Protein AF-A0A3P8BME0-F1 (afdb_monomer_lite)

pLDDT: mean 88.36, std 11.24, range [37.06, 98.06]

InterPro domains:
  IPR036388 Winged helix-like DNA-binding domain superfamily [G3DSA:1.10.10.10] (2-59)

Secondary structure (DSSP, 8-state):
--PPPEEHHHHHHHH---HHHHHHHHHHHHHTTSSEEEEEESSSS--TTTEEEEEE--HHHHHHHHHHHHHHHHHHHHHHHHHHHHHHHHHHHHHHHHHHHHHHHHHHHHHHHHHTTSS-TTHHHHHHHHHHHHHHHHHHTS-HHHHHHHHHHHHHHHHHHHHHHHHHHHHHHHHHHHHHH-

Radius of gyration: 31.73 Å; chains: 1; bounding box: 53×32×102 Å

Structure (mmCIF, N/CA/C/O backbone):
data_AF-A0A3P8BME0-F1
#
_entry.id   AF-A0A3P8BME0-F1
#
loop_
_atom_site.group_PDB
_atom_site.id
_atom_site.type_symbol
_atom_site.label_atom_id
_atom_site.label_alt_id
_atom_site.label_comp_id
_atom_site.label_asym_id
_atom_site.label_entity_id
_atom_site.label_seq_id
_atom_site.pdbx_PDB_ins_code
_atom_site.Cartn_x
_atom_site.Cartn_y
_atom_site.Cartn_z
_atom_site.occupancy
_atom_site.B_iso_or_equiv
_atom_site.auth_seq_id
_atom_site.auth_comp_id
_atom_site.auth_asym_id
_atom_site.auth_atom_id
_atom_site.pdbx_PDB_model_num
ATOM 1 N N . MET A 1 1 ? 28.111 -2.570 -11.913 1.00 37.06 1 MET A N 1
ATOM 2 C CA . MET A 1 1 ? 28.203 -2.864 -13.358 1.00 37.06 1 MET A CA 1
ATOM 3 C C . MET A 1 1 ? 26.848 -2.598 -13.997 1.00 37.06 1 MET A C 1
ATOM 5 O O . MET A 1 1 ? 25.980 -3.454 -13.933 1.00 37.06 1 MET A O 1
ATOM 9 N N . LEU A 1 2 ? 26.631 -1.399 -14.540 1.00 50.78 2 LEU A N 1
ATOM 10 C CA . LEU A 1 2 ? 25.465 -1.125 -15.381 1.00 50.78 2 LEU A CA 1
ATOM 11 C C . LEU A 1 2 ? 25.885 -1.446 -16.816 1.00 50.78 2 LEU A C 1
ATOM 13 O O . LEU A 1 2 ? 26.717 -0.748 -17.389 1.00 50.78 2 LEU A O 1
ATOM 17 N N . SER A 1 3 ? 25.376 -2.556 -17.354 1.00 64.81 3 SER A N 1
ATOM 18 C CA . SER A 1 3 ? 25.400 -2.816 -18.796 1.00 64.81 3 SER A CA 1
ATOM 19 C C . SER A 1 3 ? 24.840 -1.578 -19.496 1.00 64.81 3 SER A C 1
ATOM 21 O O . SER A 1 3 ? 23.761 -1.120 -19.124 1.00 64.81 3 SER A O 1
ATOM 23 N N . GLY A 1 4 ? 25.562 -1.035 -20.477 1.00 74.88 4 GLY A N 1
ATOM 24 C CA . GLY A 1 4 ? 25.068 0.064 -21.306 1.00 74.88 4 GLY A CA 1
ATOM 25 C C . GLY A 1 4 ? 23.758 -0.286 -22.035 1.00 74.88 4 GLY A C 1
ATOM 26 O O . GLY A 1 4 ? 23.305 -1.440 -21.973 1.00 74.88 4 GLY A O 1
ATOM 27 N N . PRO A 1 5 ? 23.145 0.698 -22.720 1.00 84.25 5 PRO A N 1
ATOM 28 C CA . PRO A 1 5 ? 21.913 0.489 -23.476 1.00 84.25 5 PRO A CA 1
ATOM 29 C C . PRO A 1 5 ? 22.060 -0.715 -24.416 1.00 84.25 5 PRO A C 1
ATOM 31 O O . PRO A 1 5 ? 23.057 -0.825 -25.125 1.00 84.25 5 PRO A O 1
ATOM 34 N N . SER A 1 6 ? 21.100 -1.639 -24.374 1.00 89.38 6 SER A N 1
ATOM 35 C CA . SER A 1 6 ? 21.142 -2.905 -25.123 1.00 89.38 6 SER A CA 1
ATOM 36 C C . SER A 1 6 ? 20.00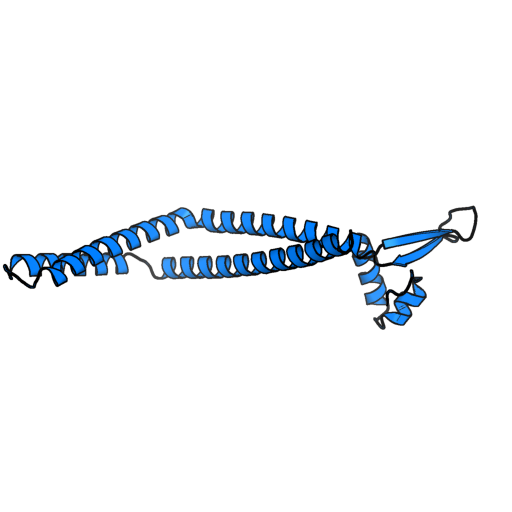5 -2.957 -26.141 1.00 89.38 6 SER A C 1
ATOM 38 O O . SER A 1 6 ? 18.903 -2.474 -25.873 1.00 89.38 6 SER A O 1
ATOM 40 N N . ASN A 1 7 ? 20.256 -3.545 -27.308 1.00 90.06 7 ASN A N 1
ATOM 41 C CA . ASN A 1 7 ? 19.206 -3.776 -28.306 1.00 90.06 7 ASN A CA 1
ATOM 42 C C . ASN A 1 7 ? 18.298 -4.957 -27.903 1.00 90.06 7 ASN A C 1
ATOM 44 O O . ASN A 1 7 ? 18.600 -5.709 -26.976 1.00 90.06 7 ASN A O 1
ATOM 48 N N . LEU A 1 8 ? 17.175 -5.126 -28.608 1.00 87.19 8 LEU A N 1
ATOM 49 C CA . LEU A 1 8 ? 16.182 -6.165 -28.310 1.00 87.19 8 LEU A CA 1
ATOM 50 C C . LEU A 1 8 ? 16.789 -7.580 -28.261 1.00 87.19 8 LEU A C 1
ATOM 52 O O . LEU A 1 8 ? 16.544 -8.314 -27.307 1.00 87.19 8 LEU A O 1
ATOM 56 N N . GLU A 1 9 ? 17.609 -7.938 -29.253 1.00 88.31 9 GLU A N 1
ATOM 57 C CA . GLU A 1 9 ? 18.223 -9.269 -29.379 1.00 88.31 9 GLU A CA 1
ATOM 58 C C . GLU A 1 9 ? 19.234 -9.563 -28.261 1.00 88.31 9 GLU A C 1
ATOM 60 O O . GLU A 1 9 ? 19.392 -10.701 -27.819 1.00 88.31 9 GLU A O 1
ATOM 65 N N . GLU A 1 10 ? 19.964 -8.551 -27.796 1.00 89.12 10 GLU A N 1
ATOM 66 C CA . GLU A 1 10 ? 20.861 -8.667 -26.648 1.00 89.12 10 GLU A CA 1
ATOM 67 C C . GLU A 1 10 ? 20.090 -8.854 -25.348 1.00 89.12 10 GLU A C 1
ATOM 69 O O . GLU A 1 10 ? 20.484 -9.684 -24.529 1.00 89.12 10 GLU A O 1
ATOM 74 N N . VAL A 1 11 ? 18.997 -8.111 -25.149 1.00 88.12 11 VAL A N 1
ATOM 75 C CA . VAL A 1 11 ? 18.157 -8.269 -23.956 1.00 88.12 11 VAL A CA 1
ATOM 76 C C . VAL A 1 11 ? 17.498 -9.651 -23.958 1.00 88.12 11 VAL A C 1
ATOM 78 O O . VAL A 1 11 ? 17.571 -10.350 -22.950 1.00 88.12 11 VAL A O 1
ATOM 81 N N . GLU A 1 12 ? 16.934 -10.090 -25.087 1.00 88.69 12 GLU A N 1
ATOM 82 C CA . GLU A 1 12 ? 16.303 -11.411 -25.221 1.00 88.69 12 GLU A CA 1
ATOM 83 C C . GLU A 1 12 ? 17.295 -12.540 -24.900 1.00 88.69 12 GLU A C 1
ATOM 85 O O . GLU A 1 12 ? 16.994 -13.422 -24.094 1.00 88.69 12 GLU A O 1
ATOM 90 N N . ARG A 1 13 ? 18.525 -12.463 -25.432 1.00 88.12 13 ARG A N 1
ATOM 91 C CA . ARG A 1 13 ? 19.587 -13.444 -25.146 1.00 88.12 13 ARG A CA 1
ATOM 92 C C . ARG A 1 13 ? 20.037 -13.447 -23.684 1.00 88.12 13 ARG A C 1
ATOM 94 O O . ARG A 1 13 ? 20.351 -14.511 -23.159 1.00 88.12 13 ARG A O 1
ATOM 101 N N . LYS A 1 14 ? 20.091 -12.283 -23.026 1.00 87.06 14 LYS A N 1
ATOM 102 C CA . LYS A 1 14 ? 20.551 -12.159 -21.628 1.00 87.06 14 LYS A CA 1
ATOM 103 C C . LYS A 1 14 ? 19.528 -12.670 -20.611 1.00 87.06 14 LYS A C 1
ATOM 105 O O . LYS A 1 14 ? 19.922 -13.157 -19.557 1.00 87.06 14 LYS A O 1
ATOM 110 N N . VAL A 1 15 ? 18.235 -12.516 -20.890 1.00 85.38 15 VAL A N 1
ATOM 111 C CA . VAL A 1 15 ? 17.168 -12.709 -19.893 1.00 85.38 15 VAL A CA 1
ATOM 112 C C . VAL A 1 15 ? 16.702 -14.174 -19.793 1.00 85.38 15 VAL A C 1
ATOM 114 O O . VAL A 1 15 ? 16.056 -14.533 -18.812 1.00 85.38 15 VAL A O 1
ATOM 117 N N . LEU A 1 16 ? 17.077 -15.040 -20.748 1.00 86.62 16 LEU A N 1
ATOM 118 C CA . LEU A 1 16 ? 16.796 -16.491 -20.746 1.00 86.62 16 LEU A CA 1
ATOM 119 C C . LEU A 1 16 ? 15.312 -16.847 -20.496 1.00 86.62 16 LEU A C 1
ATOM 121 O O . LEU A 1 16 ? 14.997 -17.899 -19.941 1.00 86.62 16 LEU A O 1
ATOM 125 N N . LEU A 1 17 ? 14.391 -15.968 -20.902 1.00 88.81 17 LEU A N 1
ATOM 126 C CA . LEU A 1 17 ? 12.947 -16.191 -20.812 1.00 88.81 17 LEU A CA 1
ATOM 127 C C . LEU A 1 17 ? 12.403 -16.810 -22.106 1.00 88.81 17 LEU A C 1
ATOM 129 O O . LEU A 1 17 ? 12.937 -16.542 -23.185 1.00 88.81 17 LEU A O 1
ATOM 133 N N . PRO A 1 18 ? 11.287 -17.561 -22.040 1.00 93.19 18 PRO A N 1
ATOM 134 C CA . PRO A 1 18 ? 10.534 -17.926 -23.231 1.00 93.19 18 PRO A CA 1
ATOM 135 C C . PRO A 1 18 ? 10.152 -16.682 -24.040 1.00 93.19 18 PRO A C 1
ATOM 137 O O . PRO A 1 18 ? 9.712 -15.670 -23.485 1.00 93.19 18 PRO A O 1
ATOM 140 N N . GLN A 1 19 ? 10.254 -16.769 -25.366 1.00 89.00 19 GLN A N 1
ATOM 141 C CA . GLN A 1 19 ? 10.009 -15.632 -26.257 1.00 89.00 19 GLN A CA 1
ATOM 142 C C . GLN A 1 19 ? 8.598 -15.034 -26.096 1.00 89.00 19 GLN A C 1
ATOM 144 O O . GLN A 1 19 ? 8.418 -13.817 -26.179 1.00 89.00 19 GLN A O 1
ATOM 149 N N . SER A 1 20 ? 7.594 -15.870 -25.816 1.00 92.44 20 SER A N 1
ATOM 150 C CA . SER A 1 20 ? 6.222 -15.427 -25.537 1.00 92.44 20 SER A CA 1
ATOM 151 C C . SER A 1 20 ? 6.130 -14.528 -24.302 1.00 92.44 20 SER A C 1
ATOM 153 O O . SER A 1 20 ? 5.403 -13.535 -24.313 1.00 92.44 20 SER A O 1
ATOM 155 N N . ASP A 1 21 ? 6.880 -14.847 -23.245 1.00 92.88 21 ASP A N 1
ATOM 156 C CA . ASP A 1 21 ? 6.894 -14.061 -22.014 1.00 92.88 21 ASP A CA 1
ATOM 157 C C . ASP A 1 21 ? 7.695 -12.777 -22.194 1.00 92.88 21 ASP A C 1
ATOM 159 O O . ASP A 1 21 ? 7.237 -11.712 -21.780 1.00 92.88 21 ASP A O 1
ATOM 163 N N . PHE A 1 22 ? 8.838 -12.849 -22.879 1.00 91.69 22 PHE A N 1
ATOM 164 C CA . PHE A 1 22 ? 9.663 -11.682 -23.175 1.00 91.69 22 PHE A CA 1
ATOM 165 C C . PHE A 1 22 ? 8.881 -10.608 -23.946 1.00 91.69 22 PHE A C 1
ATOM 167 O O . PHE A 1 22 ? 8.805 -9.456 -23.507 1.00 91.69 22 PHE A O 1
ATOM 174 N N . ARG A 1 23 ? 8.195 -11.006 -25.028 1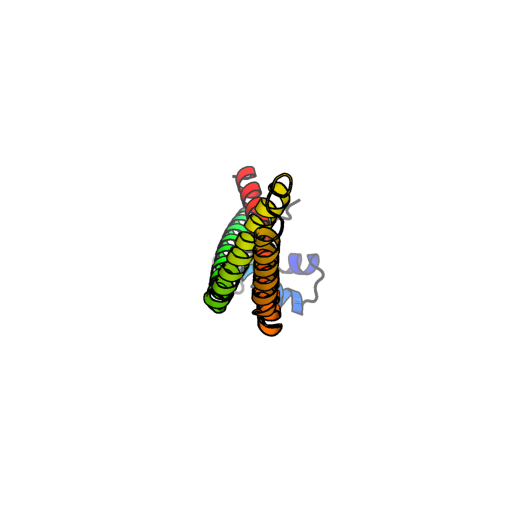.00 90.75 23 ARG A N 1
ATOM 175 C CA . ARG A 1 23 ? 7.347 -10.110 -25.837 1.00 90.75 23 ARG A CA 1
ATOM 176 C C . ARG A 1 23 ? 6.160 -9.536 -25.061 1.00 90.75 23 ARG A C 1
ATOM 178 O O . ARG A 1 23 ? 5.643 -8.491 -25.439 1.00 90.75 23 ARG A O 1
ATOM 185 N N . ARG A 1 24 ? 5.728 -10.183 -23.974 1.00 93.38 24 ARG A N 1
ATOM 186 C CA . ARG A 1 24 ? 4.657 -9.683 -23.098 1.00 93.38 24 ARG A CA 1
ATOM 187 C C . ARG A 1 24 ? 5.176 -8.740 -22.010 1.00 93.38 24 ARG A C 1
ATOM 189 O O . ARG A 1 24 ? 4.490 -7.780 -21.667 1.00 93.38 24 ARG A O 1
ATOM 196 N N . ILE A 1 25 ? 6.335 -9.034 -21.424 1.00 93.31 25 ILE A N 1
ATOM 197 C CA . ILE A 1 25 ? 6.867 -8.327 -20.249 1.00 93.31 25 ILE A CA 1
ATOM 198 C C . ILE A 1 25 ? 7.541 -7.017 -20.654 1.00 93.31 25 ILE A C 1
ATOM 200 O O . ILE A 1 25 ? 7.254 -5.987 -20.045 1.00 93.31 25 ILE A O 1
ATOM 204 N N . LEU A 1 26 ? 8.386 -7.032 -21.690 1.00 91.75 26 LEU A N 1
ATOM 205 C CA . LEU A 1 26 ? 9.171 -5.857 -22.071 1.00 91.75 26 LEU A CA 1
ATOM 206 C C . LEU A 1 26 ? 8.289 -4.635 -22.396 1.00 91.75 26 LEU A C 1
ATOM 208 O O . LEU A 1 26 ? 8.519 -3.584 -21.795 1.00 91.75 26 LEU A O 1
ATOM 212 N N . PRO A 1 27 ? 7.224 -4.741 -23.222 1.00 92.62 27 PRO A N 1
ATOM 213 C CA . PRO A 1 27 ? 6.349 -3.598 -23.485 1.00 92.62 27 PRO A CA 1
ATOM 214 C C . PRO A 1 27 ? 5.655 -3.072 -22.226 1.00 92.62 27 PRO A C 1
ATOM 216 O O . PRO A 1 27 ? 5.488 -1.865 -22.075 1.00 92.62 27 PRO A O 1
ATOM 219 N N . ARG A 1 28 ? 5.290 -3.957 -21.285 1.00 95.25 28 ARG A N 1
ATOM 220 C CA . ARG A 1 28 ? 4.679 -3.549 -20.011 1.00 95.25 28 ARG A CA 1
ATOM 221 C C . ARG A 1 28 ? 5.662 -2.754 -19.160 1.00 95.25 28 ARG A C 1
ATOM 223 O O . ARG A 1 28 ? 5.301 -1.689 -18.674 1.00 95.25 28 ARG A O 1
ATOM 230 N N . MET A 1 29 ? 6.903 -3.218 -19.032 1.00 94.06 29 MET A N 1
ATOM 231 C CA . MET A 1 29 ? 7.941 -2.508 -18.277 1.00 94.06 29 MET A CA 1
ATOM 232 C C . MET A 1 29 ? 8.260 -1.136 -18.879 1.00 94.06 29 MET A C 1
ATOM 234 O O . MET A 1 29 ? 8.454 -0.181 -18.130 1.00 94.06 29 MET A O 1
ATOM 238 N N . VAL A 1 30 ? 8.252 -1.023 -20.212 1.00 93.94 30 VAL A N 1
ATOM 239 C CA . VAL A 1 30 ? 8.379 0.267 -20.906 1.00 93.94 30 VAL A CA 1
ATOM 240 C C . VAL A 1 30 ? 7.168 1.160 -20.620 1.00 93.94 30 VAL A C 1
ATOM 242 O O . VAL A 1 30 ? 7.347 2.300 -20.207 1.00 93.94 30 VAL A O 1
ATOM 245 N N . SER A 1 31 ? 5.938 0.644 -20.741 1.00 94.12 31 SER A N 1
ATOM 246 C CA . SER A 1 31 ? 4.717 1.425 -20.465 1.00 94.12 31 SER A CA 1
ATOM 247 C C . SER A 1 31 ? 4.596 1.887 -19.010 1.00 94.12 31 SER A C 1
ATOM 249 O O . SER A 1 31 ? 4.027 2.938 -18.741 1.00 94.12 31 SER A O 1
ATOM 251 N N . MET A 1 32 ? 5.154 1.117 -18.072 1.00 92.81 32 MET A N 1
ATOM 252 C CA . MET A 1 32 ? 5.208 1.464 -16.653 1.00 92.81 32 MET A CA 1
ATOM 253 C C . MET A 1 32 ? 6.335 2.455 -16.335 1.00 92.81 32 MET A C 1
ATOM 255 O O . MET A 1 32 ? 6.449 2.873 -15.191 1.00 92.81 32 MET A O 1
ATOM 259 N N . GLY A 1 33 ? 7.191 2.805 -17.301 1.00 92.44 33 GLY A N 1
ATOM 260 C CA . GLY A 1 33 ? 8.321 3.712 -17.092 1.00 92.44 33 GLY A CA 1
ATOM 261 C C . GLY A 1 33 ? 9.509 3.094 -16.344 1.00 92.44 33 GLY A C 1
ATOM 262 O O . GLY A 1 33 ? 10.387 3.826 -15.893 1.00 92.44 33 GLY A O 1
ATOM 263 N N . LEU A 1 34 ? 9.562 1.762 -16.211 1.00 93.81 34 LEU A N 1
ATOM 264 C CA . LEU A 1 34 ? 10.679 1.049 -15.572 1.00 93.81 34 LEU A CA 1
ATOM 265 C C . LEU A 1 34 ? 11.886 0.892 -16.507 1.00 93.81 34 LEU A C 1
ATOM 267 O O . LEU A 1 34 ? 13.023 0.798 -16.047 1.00 93.81 34 LEU A O 1
ATOM 271 N N . ILE A 1 35 ? 11.628 0.837 -17.815 1.00 94.31 35 ILE A N 1
ATOM 272 C CA . ILE A 1 35 ? 12.642 0.751 -18.867 1.00 94.31 35 ILE A CA 1
ATOM 273 C C . ILE A 1 35 ? 12.479 1.956 -19.787 1.00 94.31 35 ILE A C 1
ATOM 275 O O . ILE A 1 35 ? 11.401 2.199 -20.330 1.00 94.31 35 ILE A O 1
ATOM 279 N N . THR A 1 36 ? 13.569 2.682 -19.995 1.00 92.62 36 THR A N 1
ATOM 280 C CA . THR A 1 36 ? 13.648 3.778 -20.955 1.00 92.62 36 THR A CA 1
ATOM 281 C C . THR A 1 36 ? 13.990 3.213 -22.330 1.00 92.62 36 THR A C 1
ATOM 283 O O . THR A 1 36 ? 14.901 2.390 -22.463 1.00 92.62 36 THR A O 1
ATOM 286 N N . THR A 1 37 ? 13.274 3.674 -23.353 1.00 92.94 37 THR A N 1
ATOM 287 C CA . THR A 1 37 ? 13.555 3.334 -24.751 1.00 92.94 37 THR A CA 1
ATOM 288 C C . THR A 1 37 ? 14.191 4.534 -25.441 1.00 92.94 37 THR A C 1
ATOM 290 O O . THR A 1 37 ? 13.673 5.644 -25.354 1.00 92.94 37 THR A O 1
ATOM 293 N N . THR A 1 38 ? 15.316 4.317 -26.113 1.00 91.75 38 THR A N 1
ATOM 294 C CA . THR A 1 38 ? 15.962 5.306 -26.977 1.00 91.75 38 THR A CA 1
ATOM 295 C C . THR A 1 38 ? 15.851 4.826 -28.411 1.00 91.75 38 THR A C 1
ATOM 297 O O . THR A 1 38 ? 16.407 3.788 -28.766 1.00 91.75 38 THR A O 1
ATOM 300 N N . GLU A 1 39 ? 15.116 5.573 -29.222 1.00 91.12 39 GLU A N 1
ATOM 301 C CA . GLU A 1 39 ? 14.964 5.288 -30.642 1.00 91.12 39 GLU A CA 1
ATOM 302 C C . GLU A 1 39 ? 16.098 5.945 -31.427 1.00 91.12 39 GLU A C 1
ATOM 304 O O . GLU A 1 39 ? 16.435 7.112 -31.215 1.00 91.12 39 GLU A O 1
ATOM 309 N N . LEU A 1 40 ? 16.704 5.180 -32.328 1.00 88.69 40 LEU A N 1
ATOM 310 C CA . LEU A 1 40 ? 17.765 5.636 -33.214 1.00 88.69 40 LEU A CA 1
ATOM 311 C C . LEU A 1 40 ? 17.420 5.228 -34.641 1.00 88.69 40 LEU A C 1
ATOM 313 O O . LEU A 1 40 ? 16.935 4.123 -34.868 1.00 88.69 40 LEU A O 1
ATOM 317 N N . SER A 1 41 ? 17.708 6.094 -35.610 1.00 88.50 41 SER A N 1
ATOM 318 C CA . SER A 1 41 ? 17.551 5.769 -37.028 1.00 88.50 41 SER A CA 1
ATOM 319 C C . SER A 1 41 ? 18.906 5.501 -37.670 1.00 88.50 41 SER A C 1
ATOM 321 O O . SER A 1 41 ? 19.862 6.252 -37.466 1.00 88.50 41 SER A O 1
ATOM 323 N N . ARG A 1 42 ? 18.994 4.440 -38.479 1.00 84.62 42 ARG A N 1
ATOM 324 C CA . ARG A 1 42 ? 20.189 4.145 -39.292 1.00 84.62 42 ARG A CA 1
ATOM 325 C C . ARG A 1 42 ? 20.370 5.134 -40.444 1.00 84.62 42 ARG A C 1
ATOM 327 O O . ARG A 1 42 ? 21.473 5.279 -40.965 1.00 84.62 42 ARG A O 1
ATOM 334 N N . THR A 1 43 ? 19.293 5.800 -40.845 1.00 85.19 43 THR A N 1
ATOM 335 C CA . THR A 1 43 ? 19.232 6.725 -41.982 1.00 85.19 43 THR A CA 1
ATOM 336 C C . THR A 1 43 ? 18.649 8.068 -41.560 1.00 85.19 43 THR A C 1
ATOM 338 O O . THR A 1 43 ? 18.018 8.193 -40.513 1.00 85.19 43 THR A O 1
ATOM 341 N N . LYS A 1 44 ? 18.811 9.097 -42.398 1.00 81.62 44 LYS A N 1
ATOM 342 C CA . LYS A 1 44 ? 18.163 10.401 -42.165 1.00 81.62 44 LYS A CA 1
ATOM 343 C C . LYS A 1 44 ? 16.635 10.322 -42.246 1.00 81.62 44 LYS A C 1
ATOM 345 O O . LYS A 1 44 ? 15.947 11.119 -41.622 1.00 81.62 44 LYS A O 1
ATOM 350 N N . GLU A 1 45 ? 16.123 9.357 -43.001 1.00 81.75 45 GLU A N 1
ATOM 351 C CA . GLU A 1 45 ? 14.699 9.050 -43.093 1.00 81.75 45 GLU A CA 1
ATOM 352 C C . GLU A 1 45 ? 14.277 8.237 -41.864 1.00 81.75 45 GLU A C 1
ATOM 354 O O . GLU A 1 45 ? 14.816 7.155 -41.618 1.00 81.75 45 GLU A O 1
ATOM 359 N N . TYR A 1 46 ? 13.355 8.791 -41.074 1.00 81.94 46 TYR A N 1
ATOM 360 C CA . TYR A 1 46 ? 12.834 8.194 -39.842 1.00 81.94 46 TYR A CA 1
ATOM 361 C C . TYR A 1 46 ? 11.620 7.316 -40.174 1.00 81.94 46 TYR A C 1
ATOM 363 O O . TYR A 1 46 ? 10.473 7.754 -40.093 1.00 81.94 46 TYR A O 1
ATOM 371 N N . THR A 1 47 ? 11.880 6.092 -40.631 1.00 85.81 47 THR A N 1
ATOM 372 C CA . THR A 1 47 ? 10.857 5.120 -41.048 1.00 85.81 47 THR A CA 1
ATOM 373 C C . THR A 1 47 ? 10.899 3.886 -40.153 1.00 85.81 47 THR A C 1
ATOM 375 O O . THR A 1 47 ? 11.926 3.601 -39.543 1.00 85.81 47 THR A O 1
ATOM 378 N N . ALA A 1 48 ? 9.805 3.125 -40.073 1.00 81.25 48 ALA A N 1
ATOM 379 C CA . ALA A 1 48 ? 9.730 1.944 -39.206 1.00 81.25 48 ALA A CA 1
ATOM 380 C C . ALA A 1 48 ? 10.839 0.908 -39.484 1.00 81.25 48 ALA A C 1
ATOM 382 O O . ALA A 1 48 ? 11.318 0.268 -38.553 1.00 81.25 48 ALA A O 1
ATOM 383 N N . ASP A 1 49 ? 11.287 0.798 -40.737 1.00 81.38 49 ASP A N 1
ATOM 384 C CA . ASP A 1 49 ? 12.333 -0.146 -41.150 1.00 81.38 49 ASP A CA 1
ATOM 385 C C . ASP A 1 49 ? 13.751 0.331 -40.795 1.00 81.38 49 ASP A C 1
ATOM 387 O O . ASP A 1 49 ? 14.699 -0.457 -40.758 1.00 81.38 49 ASP A O 1
ATOM 391 N N . THR A 1 50 ? 13.917 1.631 -40.543 1.00 85.19 50 THR A N 1
ATOM 392 C CA . THR A 1 50 ? 15.218 2.262 -40.283 1.00 85.19 50 THR A CA 1
ATOM 393 C C . THR A 1 50 ? 15.435 2.581 -38.807 1.00 85.19 50 THR A C 1
ATOM 395 O O . THR A 1 50 ? 16.588 2.752 -38.387 1.00 85.19 50 THR A O 1
ATOM 398 N N . ILE A 1 51 ? 14.355 2.612 -38.021 1.00 88.88 51 ILE A N 1
ATOM 399 C CA . ILE A 1 51 ? 14.365 2.827 -36.574 1.00 88.88 51 ILE A CA 1
ATOM 400 C C . ILE A 1 51 ? 14.711 1.527 -35.849 1.00 88.88 51 ILE A C 1
ATOM 402 O O . ILE A 1 51 ? 14.167 0.459 -36.120 1.00 88.88 51 ILE A O 1
ATOM 406 N N . PHE A 1 52 ? 15.592 1.628 -34.862 1.00 88.19 52 PHE A N 1
ATOM 407 C CA . PHE A 1 52 ? 15.836 0.575 -33.891 1.00 88.19 52 PHE A CA 1
ATOM 408 C C . PHE A 1 52 ? 15.829 1.147 -32.475 1.00 88.19 52 PHE A C 1
ATOM 410 O O . PHE A 1 52 ? 16.191 2.301 -32.239 1.00 88.19 52 PHE A O 1
ATOM 417 N N . CYS A 1 53 ? 15.419 0.311 -31.525 1.00 90.44 53 CYS A N 1
ATOM 418 C CA . CYS A 1 53 ? 15.255 0.697 -30.132 1.00 90.44 53 CYS A CA 1
ATOM 419 C C . CYS A 1 53 ? 16.395 0.155 -29.274 1.00 90.44 53 CYS A C 1
ATOM 421 O O . CYS A 1 53 ? 16.743 -1.028 -29.341 1.00 90.44 53 CYS A O 1
ATOM 423 N N . LEU A 1 54 ? 16.932 1.020 -28.421 1.00 92.56 54 LEU A N 1
ATOM 424 C CA . LEU A 1 54 ? 17.817 0.648 -27.332 1.00 92.56 54 LEU A CA 1
ATOM 425 C C . LEU A 1 54 ? 17.073 0.743 -26.006 1.00 92.56 54 LEU A C 1
ATOM 427 O O . LEU A 1 54 ? 16.414 1.741 -25.719 1.00 92.56 54 LEU A O 1
ATOM 431 N N . TYR A 1 55 ? 17.215 -0.288 -25.183 1.00 92.88 55 TYR A N 1
ATOM 432 C CA . TYR A 1 55 ? 16.600 -0.369 -23.867 1.00 92.88 55 TYR A CA 1
ATOM 433 C C . TYR A 1 55 ? 17.645 -0.103 -22.791 1.00 92.88 55 TYR A C 1
ATOM 435 O O . TYR A 1 55 ? 18.744 -0.665 -22.807 1.00 92.88 55 TYR A O 1
ATOM 443 N N . SER A 1 56 ? 17.297 0.753 -21.838 1.00 93.25 56 SER A N 1
ATOM 444 C CA . SER A 1 56 ? 18.137 1.073 -20.687 1.00 93.25 56 SER A CA 1
ATOM 445 C C . SER A 1 56 ? 17.289 1.281 -19.437 1.00 93.25 56 SER A C 1
ATOM 447 O O . SER A 1 56 ? 16.083 1.507 -19.518 1.00 93.25 56 SER A O 1
ATOM 449 N N . ILE A 1 57 ? 17.914 1.180 -18.266 1.00 92.81 57 ILE A N 1
ATOM 450 C CA . ILE A 1 57 ? 17.261 1.463 -16.986 1.00 92.81 57 ILE A CA 1
ATOM 451 C C . ILE A 1 57 ? 17.888 2.728 -16.419 1.00 92.81 57 ILE A C 1
ATOM 453 O O . ILE A 1 57 ? 19.072 2.745 -16.078 1.00 92.81 57 ILE A O 1
ATOM 457 N N . ASN A 1 58 ? 17.081 3.776 -16.282 1.00 92.00 58 ASN A N 1
ATOM 458 C CA . ASN A 1 58 ? 17.472 4.973 -15.557 1.00 92.00 58 ASN A CA 1
ATOM 459 C C . ASN A 1 58 ? 17.049 4.840 -14.087 1.00 92.00 58 ASN A C 1
ATOM 461 O O . ASN A 1 58 ? 15.890 5.058 -13.741 1.00 92.00 58 ASN A O 1
ATOM 465 N N . LEU A 1 59 ? 17.999 4.504 -13.211 1.00 92.94 59 LEU A N 1
ATOM 466 C CA . LEU A 1 59 ? 17.721 4.303 -11.785 1.00 92.94 59 LEU A CA 1
ATOM 467 C C . LEU A 1 59 ? 17.187 5.563 -11.086 1.00 92.94 59 LEU A C 1
ATOM 469 O O . LEU A 1 59 ? 16.365 5.437 -10.184 1.00 92.94 59 LEU A O 1
ATOM 473 N N . LEU A 1 60 ? 17.584 6.768 -11.515 1.00 94.25 60 LEU A N 1
ATOM 474 C CA . LEU A 1 60 ? 17.041 8.018 -10.967 1.00 94.25 60 LEU A CA 1
ATOM 475 C C . LEU A 1 60 ? 15.562 8.186 -11.334 1.00 94.25 60 LEU A C 1
ATOM 477 O O . LEU A 1 60 ? 14.756 8.587 -10.497 1.00 94.25 60 LEU A O 1
ATOM 481 N N . GLN A 1 61 ? 15.194 7.855 -12.573 1.00 93.38 61 GLN A N 1
ATOM 482 C CA . GLN A 1 61 ? 13.799 7.872 -13.017 1.00 93.38 61 GLN A CA 1
ATOM 483 C C . GLN A 1 61 ? 12.971 6.820 -12.272 1.00 93.38 61 GLN A C 1
ATOM 485 O O . GLN A 1 61 ? 11.899 7.137 -11.761 1.00 93.38 61 GLN A O 1
ATOM 490 N N . VAL A 1 62 ? 13.487 5.594 -12.156 1.00 95.62 62 VAL A N 1
ATOM 491 C CA . VAL A 1 62 ? 12.813 4.506 -11.435 1.00 95.62 62 VAL A CA 1
ATOM 492 C C . VAL A 1 62 ? 12.624 4.859 -9.961 1.00 95.62 62 VAL A C 1
ATOM 494 O O . VAL A 1 62 ? 11.547 4.633 -9.423 1.00 95.62 62 VAL A O 1
ATOM 497 N N . ALA A 1 63 ? 13.618 5.464 -9.307 1.00 96.62 63 ALA A N 1
ATOM 498 C CA . ALA A 1 63 ? 13.484 5.894 -7.919 1.00 96.62 63 ALA A CA 1
ATOM 499 C C . ALA A 1 63 ? 12.379 6.950 -7.742 1.00 96.62 63 ALA A C 1
ATOM 501 O O . ALA A 1 63 ? 11.561 6.825 -6.834 1.00 96.62 63 ALA A O 1
ATOM 502 N N . ARG A 1 64 ? 12.280 7.937 -8.645 1.00 95.94 64 ARG A N 1
ATOM 503 C CA . ARG A 1 64 ? 11.178 8.920 -8.638 1.00 95.94 64 ARG A CA 1
ATOM 504 C C . ARG A 1 64 ? 9.814 8.254 -8.825 1.00 95.94 64 ARG A C 1
ATOM 506 O O . ARG A 1 64 ? 8.888 8.561 -8.081 1.00 95.94 64 ARG A O 1
ATOM 513 N N . LEU A 1 65 ? 9.717 7.305 -9.757 1.00 96.25 65 LEU A N 1
ATOM 514 C CA . LEU A 1 65 ? 8.497 6.530 -9.984 1.00 96.25 65 LEU A CA 1
ATOM 515 C C . LEU A 1 65 ? 8.097 5.719 -8.742 1.00 96.25 65 LEU A C 1
ATOM 517 O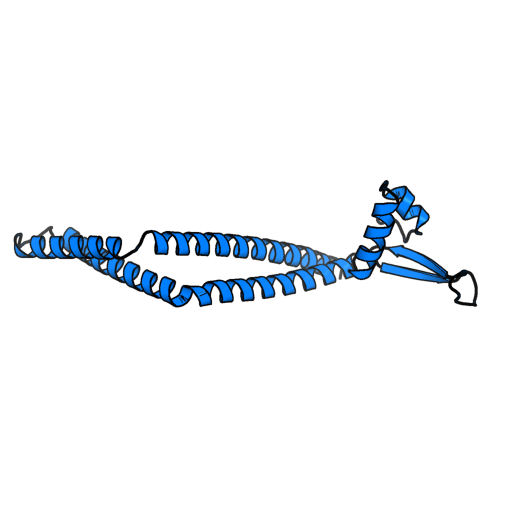 O . LEU A 1 65 ? 6.929 5.697 -8.368 1.00 96.25 65 LEU A O 1
ATOM 521 N N . VAL A 1 66 ? 9.053 5.069 -8.072 1.00 96.94 66 VAL A N 1
ATOM 522 C CA . VAL A 1 66 ? 8.790 4.310 -6.839 1.00 96.94 66 VAL A CA 1
ATOM 523 C C . VAL A 1 66 ? 8.256 5.220 -5.734 1.00 96.94 66 VAL A C 1
ATOM 525 O O . VAL A 1 66 ? 7.336 4.814 -5.023 1.00 96.94 66 VAL A O 1
ATOM 528 N N . ILE A 1 67 ? 8.781 6.441 -5.597 1.00 97.44 67 ILE A N 1
ATOM 529 C CA . ILE A 1 67 ? 8.269 7.427 -4.634 1.00 97.44 67 ILE A CA 1
ATOM 530 C C . ILE A 1 67 ? 6.815 7.780 -4.951 1.00 97.44 67 ILE A C 1
ATOM 532 O O . ILE A 1 67 ? 5.967 7.673 -4.068 1.00 97.44 67 ILE A O 1
ATOM 536 N N . GLU A 1 68 ? 6.517 8.139 -6.200 1.00 96.75 68 GLU A N 1
ATOM 537 C CA . GLU A 1 68 ? 5.164 8.510 -6.631 1.00 96.75 68 GLU A CA 1
ATOM 538 C C . GLU A 1 68 ? 4.158 7.375 -6.387 1.00 96.75 68 GLU A C 1
ATOM 540 O O . GLU A 1 68 ? 3.119 7.580 -5.755 1.00 96.75 68 GLU A O 1
ATOM 545 N N . LEU A 1 69 ? 4.499 6.149 -6.801 1.00 96.81 69 LEU A N 1
ATOM 546 C CA . LEU A 1 69 ? 3.664 4.969 -6.577 1.00 96.81 69 LEU A CA 1
ATOM 547 C C . LEU A 1 69 ? 3.459 4.696 -5.084 1.00 96.81 69 LEU A C 1
ATOM 549 O O . LEU A 1 69 ? 2.344 4.405 -4.657 1.00 96.81 69 LEU A O 1
ATOM 553 N N . SER A 1 70 ? 4.512 4.819 -4.275 1.00 97.88 70 SER A N 1
ATOM 554 C CA . SER A 1 70 ? 4.426 4.589 -2.830 1.00 97.88 70 SER A CA 1
ATOM 555 C C . SER A 1 70 ? 3.523 5.618 -2.151 1.00 97.88 70 SER A C 1
ATOM 557 O O . SER A 1 70 ? 2.679 5.245 -1.340 1.00 97.88 70 SER A O 1
ATOM 559 N N . GLN A 1 71 ? 3.648 6.898 -2.510 1.00 97.00 71 GLN A N 1
ATOM 560 C CA . GLN A 1 71 ? 2.802 7.976 -1.990 1.00 97.00 71 GLN A CA 1
ATOM 561 C C . GLN A 1 71 ? 1.333 7.779 -2.374 1.00 97.00 71 GLN A C 1
ATOM 563 O O . GLN A 1 71 ? 0.445 7.896 -1.526 1.00 97.00 71 GLN A O 1
ATOM 568 N N . HIS A 1 72 ? 1.075 7.433 -3.636 1.00 97.38 72 HIS A N 1
ATOM 569 C CA . HIS A 1 72 ? -0.271 7.158 -4.121 1.00 97.38 72 HIS A CA 1
ATOM 570 C C . HIS A 1 72 ? -0.909 5.967 -3.388 1.00 97.38 72 HIS A C 1
ATOM 572 O O . HIS A 1 72 ? -2.069 6.035 -2.977 1.00 97.38 72 HIS A O 1
ATOM 578 N N . GLU A 1 73 ? -0.155 4.890 -3.156 1.00 97.44 73 GLU A N 1
ATOM 579 C CA . GLU A 1 73 ? -0.658 3.735 -2.410 1.00 97.44 73 GLU A CA 1
ATOM 580 C C . GLU A 1 73 ? -0.903 4.049 -0.928 1.00 97.44 73 GLU A C 1
ATOM 582 O O . GLU A 1 73 ? -1.944 3.655 -0.404 1.00 97.44 73 GLU A O 1
ATOM 587 N N . VAL A 1 74 ? -0.038 4.825 -0.262 1.00 97.56 74 VAL A N 1
ATOM 588 C CA . VAL A 1 74 ? -0.292 5.300 1.116 1.00 97.56 74 VAL A CA 1
ATOM 589 C C . VAL A 1 74 ? -1.611 6.073 1.189 1.00 97.56 74 VAL A C 1
ATOM 591 O O . VAL A 1 74 ? -2.433 5.821 2.074 1.00 97.56 74 VAL A O 1
ATOM 594 N N . PHE A 1 75 ? -1.867 6.964 0.228 1.00 97.50 75 PHE A N 1
ATOM 595 C CA . PHE A 1 75 ? -3.124 7.708 0.164 1.00 97.50 75 PHE A CA 1
ATOM 596 C C . PHE A 1 75 ? -4.338 6.781 -0.007 1.00 97.50 75 PHE A C 1
ATOM 598 O O . PHE A 1 75 ? -5.318 6.888 0.736 1.00 97.50 75 PHE A O 1
ATOM 605 N N . ARG A 1 76 ? -4.266 5.811 -0.927 1.00 97.50 76 ARG A N 1
ATOM 606 C CA . ARG A 1 76 ? -5.338 4.821 -1.136 1.00 97.50 76 ARG A CA 1
ATOM 607 C C . ARG A 1 76 ? -5.588 3.954 0.093 1.00 97.50 76 ARG A C 1
ATOM 609 O O . ARG A 1 76 ? -6.743 3.656 0.399 1.00 97.50 76 ARG A O 1
ATOM 616 N N . ILE A 1 77 ? -4.530 3.558 0.799 1.00 97.56 77 ILE A N 1
ATOM 617 C CA . ILE A 1 77 ? -4.629 2.803 2.051 1.00 97.56 77 ILE A CA 1
ATOM 618 C C . ILE A 1 77 ? -5.350 3.637 3.112 1.00 97.56 77 ILE A C 1
ATOM 620 O O . ILE A 1 77 ? -6.259 3.111 3.757 1.00 97.56 77 ILE A O 1
ATOM 624 N N . SER A 1 78 ? -5.025 4.930 3.246 1.00 96.69 78 SER A N 1
ATOM 625 C CA . SER A 1 78 ? -5.741 5.823 4.166 1.00 96.69 78 SER A CA 1
ATOM 626 C C . SER A 1 78 ? -7.225 5.912 3.819 1.00 96.69 78 SER A C 1
ATOM 628 O O . SER A 1 78 ? -8.058 5.659 4.682 1.00 96.69 78 SER A O 1
ATOM 630 N N . LEU A 1 79 ? -7.568 6.154 2.548 1.00 97.38 79 LEU A N 1
ATOM 631 C CA . LEU A 1 79 ? -8.968 6.189 2.110 1.00 97.38 79 LEU A CA 1
ATOM 632 C C . LEU A 1 79 ? -9.702 4.882 2.425 1.00 97.38 79 LEU A C 1
ATOM 634 O O . LEU A 1 79 ? -10.857 4.892 2.854 1.00 97.38 79 LEU A O 1
ATOM 638 N N . ARG A 1 80 ? -9.041 3.735 2.226 1.00 96.69 80 ARG A N 1
ATOM 639 C CA . ARG A 1 80 ? -9.647 2.435 2.526 1.00 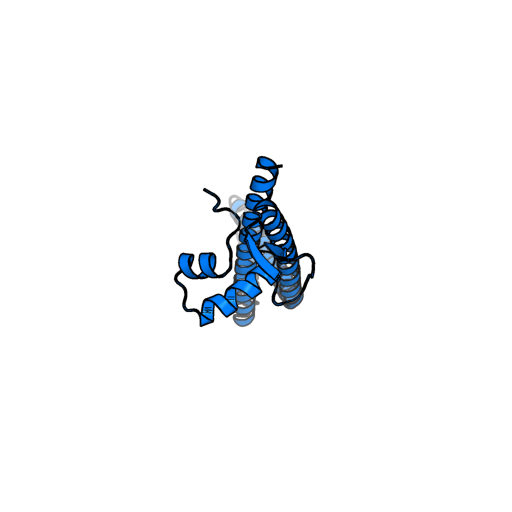96.69 80 ARG A CA 1
ATOM 640 C C . ARG A 1 80 ? -9.846 2.230 4.023 1.00 96.69 80 ARG A C 1
ATOM 642 O O . ARG A 1 80 ? -10.875 1.682 4.417 1.00 96.69 80 ARG A O 1
ATOM 649 N N . ARG A 1 81 ? -8.883 2.648 4.842 1.00 95.56 81 ARG A N 1
ATOM 650 C CA . ARG A 1 81 ? -8.981 2.615 6.302 1.00 95.56 81 ARG A CA 1
ATOM 651 C C . ARG A 1 81 ? -10.165 3.458 6.773 1.00 95.56 81 ARG A C 1
ATOM 653 O O . ARG A 1 81 ? -11.005 2.942 7.505 1.00 95.56 81 ARG A O 1
ATOM 660 N N . ASP A 1 82 ? -10.269 4.693 6.296 1.00 95.44 82 ASP A N 1
ATOM 661 C CA . ASP A 1 82 ? -11.341 5.623 6.666 1.00 95.44 82 ASP A CA 1
ATOM 662 C C . ASP A 1 82 ? -12.712 5.075 6.249 1.00 95.44 82 ASP A C 1
ATOM 664 O O . ASP A 1 82 ? -13.673 5.116 7.020 1.00 95.44 82 ASP A O 1
ATOM 668 N N . TYR A 1 83 ? -12.789 4.454 5.066 1.00 95.75 83 TYR A N 1
ATOM 669 C CA . TYR A 1 83 ? -13.981 3.736 4.627 1.00 95.75 83 TYR A CA 1
ATOM 670 C C . TYR A 1 83 ? -14.358 2.601 5.590 1.00 95.75 83 TYR A C 1
ATOM 672 O O . TYR A 1 83 ? -15.495 2.564 6.055 1.00 95.75 83 TYR A O 1
ATOM 680 N N . GLU A 1 84 ? -13.438 1.693 5.935 1.00 93.69 84 GLU A N 1
ATOM 681 C CA . GLU A 1 84 ? -13.741 0.580 6.854 1.00 93.69 84 GLU A CA 1
ATOM 682 C C . GLU A 1 84 ? -14.176 1.087 8.243 1.00 93.69 84 GLU A C 1
ATOM 684 O O . GLU A 1 84 ? -15.112 0.533 8.823 1.00 93.69 84 GLU A O 1
ATOM 689 N N . PHE A 1 85 ? -13.575 2.176 8.742 1.00 91.56 85 PHE A N 1
ATOM 690 C CA . PHE A 1 85 ? -14.015 2.843 9.973 1.00 91.56 85 PHE A CA 1
ATOM 691 C C . PHE A 1 85 ? -15.431 3.409 9.853 1.00 91.56 85 PHE A C 1
ATOM 693 O O . PHE A 1 85 ? -16.267 3.147 10.719 1.00 91.56 85 PHE A O 1
ATOM 700 N N . SER A 1 86 ? -15.733 4.134 8.771 1.00 93.25 86 SER A N 1
ATOM 701 C CA . SER A 1 86 ? -17.054 4.742 8.563 1.00 93.25 86 SER A CA 1
ATOM 702 C C . SER A 1 86 ? -18.181 3.704 8.557 1.00 93.25 86 SER A C 1
ATOM 704 O O . SER A 1 86 ? -19.239 3.936 9.136 1.00 93.25 86 SER A O 1
ATOM 706 N N . GLN A 1 87 ? -17.933 2.515 7.997 1.00 92.31 87 GLN A N 1
ATOM 707 C CA . GLN A 1 87 ? -18.925 1.440 7.939 1.00 92.31 87 GLN A CA 1
ATOM 708 C C . GLN A 1 87 ? -19.258 0.856 9.319 1.00 92.31 87 GLN A C 1
ATOM 710 O O . GLN A 1 87 ? -20.320 0.256 9.485 1.00 92.31 87 GLN A O 1
ATOM 715 N N . LYS A 1 88 ? -18.364 0.996 10.308 1.00 92.12 88 LYS A N 1
ATOM 716 C CA . LYS A 1 88 ? -18.515 0.416 11.652 1.00 92.12 88 LYS A CA 1
ATOM 717 C C . LYS A 1 88 ? -18.480 1.444 12.787 1.00 92.12 88 LYS A C 1
ATOM 719 O O . LYS A 1 88 ? -18.433 1.026 13.941 1.00 92.12 88 LYS A O 1
ATOM 724 N N . SER A 1 89 ? -18.572 2.749 12.506 1.00 92.75 89 SER A N 1
ATOM 725 C CA . SER A 1 89 ? -18.437 3.807 13.529 1.00 92.75 89 SER A CA 1
ATOM 726 C C . SER A 1 89 ? -19.413 3.624 14.695 1.00 92.75 89 SER A C 1
ATOM 728 O O . SER A 1 89 ? -18.972 3.570 15.838 1.00 92.75 89 SER A O 1
ATOM 730 N N . ARG A 1 90 ? -20.703 3.366 14.427 1.00 92.12 90 ARG A N 1
ATOM 731 C CA . ARG A 1 90 ? -21.702 3.114 15.483 1.00 92.12 90 ARG A CA 1
ATOM 732 C C . ARG A 1 90 ? -21.311 1.959 16.409 1.00 92.12 90 ARG A C 1
ATOM 734 O O . ARG A 1 90 ? -21.470 2.058 17.623 1.00 92.12 90 ARG A O 1
ATOM 741 N N . LEU A 1 91 ? -20.812 0.860 15.841 1.00 91.69 91 LEU A N 1
ATOM 742 C CA . LEU A 1 91 ? -20.398 -0.308 16.616 1.00 91.69 91 LEU A CA 1
ATOM 743 C C . LEU A 1 91 ? -19.156 0.006 17.460 1.00 91.69 91 LEU A C 1
ATOM 745 O O . LEU A 1 91 ? -19.078 -0.397 18.617 1.00 91.69 91 LEU A O 1
ATOM 749 N N . ILE A 1 92 ? -18.204 0.754 16.901 1.00 92.25 92 ILE A N 1
ATOM 750 C CA . ILE A 1 92 ? -16.988 1.192 17.596 1.00 92.25 92 ILE A CA 1
ATOM 751 C C . ILE A 1 92 ? -17.336 2.139 18.752 1.00 92.25 92 ILE A C 1
ATOM 753 O O . ILE A 1 92 ? -16.854 1.944 19.862 1.00 92.25 92 ILE A O 1
ATOM 757 N N . GLU A 1 93 ? -18.210 3.119 18.528 1.00 92.94 93 GLU A N 1
ATOM 758 C CA . GLU A 1 93 ? -18.670 4.063 19.553 1.00 92.94 93 GLU A CA 1
ATOM 759 C C . GLU A 1 93 ? -19.415 3.356 20.687 1.00 92.94 93 GLU A C 1
ATOM 761 O O . GLU A 1 93 ? -19.156 3.616 21.864 1.00 92.94 93 GLU A O 1
ATOM 766 N N . GLN A 1 94 ? -20.303 2.416 20.347 1.00 91.75 94 GLN A N 1
ATOM 767 C CA . GLN A 1 94 ? -21.001 1.593 21.332 1.00 91.75 94 GLN A CA 1
ATOM 768 C C . GLN A 1 94 ? -20.007 0.803 22.186 1.00 91.75 94 GLN A C 1
ATOM 770 O O . GLN A 1 94 ? -20.133 0.782 23.411 1.00 91.75 94 GLN A O 1
ATOM 775 N N . ARG A 1 95 ? -18.987 0.199 21.566 1.00 90.31 95 ARG A N 1
ATOM 776 C CA . ARG A 1 95 ? -17.929 -0.505 22.299 1.00 90.31 95 ARG A CA 1
ATOM 777 C C . ARG A 1 95 ? -17.123 0.402 23.189 1.00 90.31 95 ARG A C 1
ATOM 779 O O . ARG A 1 95 ? -16.947 0.082 24.357 1.00 90.31 95 ARG A O 1
ATOM 786 N N . TYR A 1 96 ? -16.688 1.534 22.662 1.00 92.19 96 TYR A N 1
ATOM 787 C CA . TYR A 1 96 ? -15.937 2.511 23.427 1.00 92.19 96 TYR A CA 1
ATOM 788 C C . TYR A 1 96 ? -16.721 2.974 24.662 1.00 92.19 96 TYR A C 1
ATOM 790 O O . TYR A 1 96 ? -16.169 3.045 25.761 1.00 92.19 96 TYR A O 1
ATOM 798 N N . ARG A 1 97 ? -18.031 3.213 24.516 1.00 93.69 97 ARG A N 1
ATOM 799 C CA . ARG A 1 97 ? -18.918 3.570 25.630 1.00 93.69 97 ARG A CA 1
ATOM 800 C C . ARG A 1 97 ? -19.019 2.454 26.672 1.00 93.69 97 ARG A C 1
ATOM 802 O O . ARG A 1 97 ? -18.918 2.749 27.860 1.00 93.69 97 ARG A O 1
ATOM 809 N N . ILE A 1 98 ? -19.228 1.207 26.246 1.00 92.12 98 ILE A N 1
ATOM 810 C CA . ILE A 1 98 ? -19.335 0.053 27.155 1.00 92.12 98 ILE A CA 1
ATOM 811 C C . ILE A 1 98 ? -18.019 -0.151 27.916 1.00 92.12 98 ILE A C 1
ATOM 813 O O . ILE A 1 98 ? -18.040 -0.212 29.142 1.00 92.12 98 ILE A O 1
ATOM 817 N N . GLU A 1 99 ? -16.882 -0.169 27.219 1.00 91.25 99 GLU A N 1
ATOM 818 C CA . GLU A 1 99 ? -15.552 -0.309 27.832 1.00 91.25 99 GLU A CA 1
ATOM 819 C C . GLU A 1 99 ? -15.263 0.828 28.822 1.00 91.25 99 GLU A C 1
ATOM 821 O O . GLU A 1 99 ? -14.801 0.589 29.935 1.00 91.25 99 GLU A O 1
ATOM 826 N N . SER A 1 100 ? -15.628 2.067 28.480 1.00 93.75 100 SER A N 1
ATOM 827 C CA . SER A 1 100 ? -15.475 3.214 29.387 1.00 93.75 100 SER A CA 1
ATOM 828 C C . SER A 1 100 ? -16.297 3.063 30.672 1.00 93.75 100 SER A C 1
ATOM 830 O O . SER A 1 100 ? -15.834 3.421 31.756 1.00 93.75 100 SER A O 1
ATOM 832 N N . LEU A 1 101 ? -17.524 2.536 30.575 1.00 93.06 101 LEU A N 1
ATOM 833 C CA . LEU A 1 101 ? -18.363 2.270 31.746 1.00 93.06 101 LEU A CA 1
ATOM 834 C C . LEU A 1 101 ? -17.792 1.133 32.597 1.00 93.06 101 LEU A C 1
ATOM 836 O O . LEU A 1 101 ? -17.750 1.265 33.819 1.00 93.06 101 LEU A O 1
ATOM 840 N N . ILE A 1 102 ? -17.308 0.060 31.965 1.00 91.81 102 ILE A N 1
ATOM 841 C CA . ILE A 1 102 ? -16.641 -1.047 32.658 1.00 91.81 102 ILE A CA 1
ATOM 842 C C . ILE A 1 102 ? -15.435 -0.522 33.442 1.00 91.81 102 ILE A C 1
ATOM 844 O O . ILE A 1 102 ? -15.348 -0.774 34.642 1.00 91.81 102 ILE A O 1
ATOM 848 N N . LEU A 1 103 ? -14.563 0.271 32.811 1.00 92.88 103 LEU A N 1
ATOM 849 C CA . LEU A 1 103 ? -13.404 0.880 33.472 1.00 92.88 103 LEU A CA 1
ATOM 850 C C . LEU A 1 103 ? -13.814 1.760 34.660 1.00 92.88 103 LEU A C 1
ATOM 852 O O . LEU A 1 103 ? -13.187 1.703 35.715 1.00 92.88 103 LEU A O 1
ATOM 856 N N . LYS A 1 104 ? -14.901 2.531 34.533 1.00 92.44 104 LYS A N 1
ATOM 857 C CA . LYS A 1 104 ? -15.424 3.363 35.627 1.00 92.44 104 LYS A CA 1
ATOM 858 C C . LYS A 1 104 ? -15.917 2.529 36.814 1.00 92.44 104 LYS A C 1
ATOM 860 O O . LYS A 1 104 ? -15.660 2.895 37.957 1.00 92.44 104 LYS A O 1
ATOM 865 N N . HIS A 1 105 ? -16.628 1.430 36.564 1.00 90.19 105 HIS A N 1
ATOM 866 C CA . HIS A 1 105 ? -17.072 0.526 37.629 1.00 90.19 105 HIS A CA 1
ATOM 867 C C . HIS A 1 105 ? -15.902 -0.238 38.261 1.00 90.19 105 HIS A C 1
ATOM 869 O O . HIS A 1 105 ? -15.885 -0.414 39.476 1.00 90.19 105 HIS A O 1
ATOM 875 N N . GLN A 1 106 ? -14.900 -0.630 37.469 1.00 90.19 106 GLN A N 1
ATOM 876 C CA . GLN A 1 106 ? -13.672 -1.249 37.973 1.00 90.19 106 GLN A CA 1
ATOM 877 C C . GLN A 1 106 ? -12.863 -0.293 38.855 1.00 90.19 106 GLN A C 1
ATOM 879 O O . GLN A 1 106 ? -12.400 -0.702 39.913 1.00 90.19 106 GLN A O 1
ATOM 884 N N . ALA A 1 107 ? -12.738 0.981 38.470 1.00 90.62 107 ALA A N 1
ATOM 885 C CA . ALA A 1 107 ? -12.060 1.989 39.283 1.00 90.62 107 ALA A CA 1
ATOM 886 C C . ALA A 1 107 ? -12.734 2.158 40.652 1.00 90.62 107 ALA A C 1
ATOM 888 O O . ALA A 1 107 ? -12.063 2.081 41.675 1.00 90.62 107 ALA A O 1
ATOM 889 N N . LYS A 1 108 ? -14.069 2.268 40.680 1.00 87.69 108 LYS A N 1
ATOM 890 C CA . LYS A 1 108 ? -14.832 2.330 41.936 1.00 87.69 108 LYS A CA 1
ATOM 891 C C . LYS A 1 108 ? -14.646 1.083 42.798 1.00 87.69 108 LYS A C 1
ATOM 893 O O . LYS A 1 108 ? -14.459 1.201 43.999 1.00 87.69 108 LYS A O 1
ATOM 898 N N . LEU A 1 109 ? -14.668 -0.112 42.202 1.00 84.62 109 LEU A N 1
ATOM 899 C CA . LEU A 1 109 ? -14.394 -1.358 42.931 1.00 84.62 109 LEU A CA 1
ATOM 900 C C . LEU A 1 109 ? -12.998 -1.366 43.560 1.00 84.62 109 LEU A C 1
ATOM 902 O O . LEU A 1 109 ? -12.836 -1.835 44.682 1.00 84.62 109 LEU A O 1
ATOM 906 N N . ASN A 1 110 ? -11.998 -0.839 42.855 1.00 84.75 110 ASN A N 1
ATOM 907 C CA . ASN A 1 110 ? -10.646 -0.734 43.392 1.00 84.75 110 ASN A CA 1
ATOM 908 C C . ASN A 1 110 ? -10.585 0.271 44.554 1.00 84.75 110 ASN A C 1
ATOM 910 O O . ASN A 1 110 ? -10.001 -0.050 45.583 1.00 84.75 110 ASN A O 1
ATOM 914 N N . GLU A 1 111 ? -11.263 1.419 44.445 1.00 84.06 111 GLU A N 1
ATOM 915 C CA . GLU A 1 111 ? -11.394 2.395 45.541 1.00 84.06 111 GLU A CA 1
ATOM 916 C C . GLU A 1 111 ? -12.045 1.772 46.793 1.00 84.06 111 GLU A C 1
ATOM 918 O O . GLU A 1 111 ? -11.565 1.985 47.908 1.00 84.06 111 GLU A O 1
ATOM 923 N N . TYR A 1 112 ? -13.095 0.954 46.633 1.00 74.50 112 TYR A N 1
ATOM 924 C CA . TYR A 1 112 ? -13.739 0.228 47.742 1.00 74.50 112 TYR A CA 1
ATOM 925 C C . TYR A 1 112 ? -12.837 -0.850 48.363 1.00 74.50 112 TYR A C 1
ATOM 927 O O . TYR A 1 112 ? -12.818 -1.021 49.584 1.00 74.50 112 TYR A O 1
ATOM 935 N N . ASN A 1 113 ? -12.050 -1.553 47.546 1.00 72.06 113 ASN A N 1
ATOM 936 C CA . ASN A 1 113 ? -11.090 -2.542 48.037 1.00 72.06 113 ASN A CA 1
ATOM 937 C C . ASN A 1 113 ? -9.936 -1.896 48.821 1.00 72.06 113 ASN A C 1
ATOM 939 O O . ASN A 1 113 ? -9.499 -2.447 49.828 1.00 72.06 113 ASN A O 1
ATOM 943 N N . GLU A 1 114 ? -9.462 -0.720 48.403 1.00 69.00 114 GLU A N 1
ATOM 944 C CA . GLU A 1 114 ? -8.404 0.018 49.107 1.00 69.00 114 GLU A CA 1
ATOM 945 C C . GLU A 1 114 ? -8.907 0.669 50.413 1.00 69.00 114 GLU A C 1
ATOM 947 O O . GLU A 1 114 ? -8.190 0.700 51.417 1.00 69.00 114 GLU A O 1
ATOM 952 N N . SER A 1 115 ? -10.164 1.127 50.440 1.00 61.69 115 SER A N 1
ATOM 953 C CA . SER A 1 115 ? -10.797 1.761 51.613 1.00 61.69 115 SER A CA 1
ATOM 954 C C . SER A 1 115 ? -11.395 0.780 52.636 1.00 61.69 115 SER A C 1
ATOM 956 O O . SER A 1 115 ? -11.641 1.167 53.780 1.00 61.69 115 SER A O 1
ATOM 958 N N . SER A 1 116 ? -11.519 -0.511 52.303 1.00 54.69 116 SER A N 1
ATOM 959 C CA . SER A 1 116 ? -11.978 -1.581 53.216 1.00 54.69 116 SER A CA 1
ATOM 960 C C . SER A 1 116 ? -11.026 -1.898 54.385 1.00 54.69 116 SER A C 1
ATOM 962 O O . SER A 1 116 ? -11.257 -2.836 55.149 1.00 54.69 116 SER A O 1
ATOM 964 N N . SER A 1 117 ? -9.972 -1.104 54.584 1.00 53.56 117 SER A N 1
ATOM 965 C CA . SER A 1 117 ? -9.105 -1.169 55.765 1.00 53.56 117 SER A CA 1
ATOM 966 C C . SER A 1 117 ? -9.689 -0.469 57.007 1.00 53.56 117 SER A C 1
ATOM 968 O O . SER A 1 117 ? -9.176 -0.683 58.107 1.00 53.56 117 SER A O 1
ATOM 970 N N . SER A 1 118 ? -10.792 0.290 56.906 1.00 53.25 118 SER A N 1
ATOM 971 C CA . SER A 1 118 ? -11.445 0.872 58.090 1.00 53.25 118 SER A CA 1
ATOM 972 C C . SER A 1 118 ? -12.936 1.217 57.910 1.00 53.25 118 SER A C 1
ATOM 974 O O . SER A 1 118 ? -13.269 2.208 57.272 1.00 53.25 118 SER A O 1
ATOM 976 N N . ALA A 1 119 ? -13.788 0.467 58.626 1.00 51.06 119 ALA A N 1
ATOM 977 C CA . ALA A 1 119 ? -15.158 0.782 59.075 1.00 51.06 119 ALA A CA 1
ATOM 978 C C . ALA A 1 119 ? -16.351 0.703 58.077 1.00 51.06 119 ALA A C 1
ATOM 980 O O . ALA A 1 119 ? -16.374 1.321 57.025 1.00 51.06 119 ALA A O 1
ATOM 981 N N . SER A 1 120 ? -17.415 0.023 58.546 1.00 51.28 120 SER A N 1
ATOM 982 C CA . SER A 1 120 ? -18.749 -0.224 57.948 1.00 51.28 120 SER A CA 1
ATOM 983 C C . SER A 1 120 ? -18.842 -1.358 56.910 1.00 51.28 120 SER A C 1
ATOM 985 O O . SER A 1 120 ? -18.685 -1.170 55.708 1.00 51.28 120 SER A O 1
ATOM 987 N N . LEU A 1 121 ? -19.135 -2.568 57.406 1.00 55.53 121 LEU A N 1
ATOM 988 C CA . LEU A 1 121 ? -19.115 -3.834 56.656 1.00 55.53 121 LEU A CA 1
ATOM 989 C C . LEU A 1 121 ? -20.419 -4.179 55.910 1.00 55.53 121 LEU A C 1
ATOM 991 O O . LEU A 1 121 ? -20.399 -5.085 55.088 1.00 55.53 121 LEU A O 1
ATOM 995 N N . ASN A 1 122 ? -21.546 -3.504 56.165 1.00 56.25 122 ASN A N 1
ATOM 996 C CA . ASN A 1 122 ? -22.834 -3.917 55.577 1.00 56.25 122 ASN A CA 1
ATOM 997 C C . ASN A 1 122 ? -23.244 -3.121 54.326 1.00 56.25 122 ASN A C 1
ATOM 999 O O . ASN A 1 122 ? -23.751 -3.726 53.392 1.00 56.25 122 ASN A O 1
ATOM 1003 N N . ASP A 1 123 ? -22.978 -1.813 54.263 1.00 56.97 123 ASP A N 1
ATOM 1004 C CA . ASP A 1 123 ? -23.376 -0.951 53.126 1.00 56.97 123 ASP A CA 1
ATOM 1005 C C . ASP A 1 123 ? -22.355 -1.009 51.960 1.00 56.97 123 ASP A C 1
ATOM 1007 O O . ASP A 1 123 ? -22.681 -0.932 50.772 1.00 56.97 123 ASP A O 1
ATOM 1011 N N . SER A 1 124 ? -21.084 -1.244 52.308 1.00 61.62 124 SER A N 1
ATOM 1012 C CA . SER A 1 124 ? -19.965 -1.380 51.365 1.00 61.62 124 SER A CA 1
ATOM 1013 C C . SER A 1 124 ? -20.067 -2.658 50.523 1.00 61.62 124 SER A C 1
ATOM 1015 O O . SER A 1 124 ? -19.816 -2.627 49.320 1.00 61.62 124 SER A O 1
ATOM 1017 N N . ASN A 1 125 ? -20.507 -3.767 51.129 1.00 65.88 125 ASN A N 1
ATOM 1018 C CA . ASN A 1 125 ? -20.630 -5.063 50.453 1.00 65.88 125 ASN A CA 1
ATOM 1019 C C . ASN A 1 125 ? -21.758 -5.076 49.406 1.00 65.88 125 ASN A C 1
ATOM 1021 O O . ASN A 1 125 ? -21.619 -5.690 48.347 1.00 65.88 125 ASN A O 1
ATOM 1025 N N . GLU A 1 126 ? -22.870 -4.387 49.676 1.00 70.81 126 GLU A N 1
ATOM 1026 C CA . GLU A 1 126 ? -23.998 -4.290 48.744 1.00 70.81 126 GLU A CA 1
ATOM 1027 C C . GLU A 1 126 ? -23.632 -3.422 47.527 1.00 70.81 126 GLU A C 1
ATOM 1029 O O . GLU A 1 126 ? -23.873 -3.809 46.381 1.00 70.81 126 GLU A O 1
ATOM 1034 N N . SER A 1 127 ? -22.926 -2.311 47.763 1.00 74.38 127 SER A N 1
ATOM 1035 C CA . SER A 1 127 ? -22.393 -1.430 46.713 1.00 74.38 127 SER A CA 1
ATOM 1036 C C . SER A 1 127 ? -21.333 -2.122 45.837 1.00 74.38 127 SER A C 1
ATOM 1038 O O . SER A 1 127 ? -21.323 -1.968 44.611 1.00 74.38 127 SER A O 1
ATOM 1040 N N . GLU A 1 128 ? -20.463 -2.939 46.439 1.00 77.75 128 GLU A N 1
ATOM 1041 C CA . GLU A 1 128 ? -19.471 -3.744 45.716 1.00 77.75 128 GLU A CA 1
ATOM 1042 C C . GLU A 1 128 ? -20.142 -4.812 44.832 1.00 77.75 128 GLU A C 1
ATOM 1044 O O . GLU A 1 128 ? -19.784 -4.978 43.660 1.00 77.75 128 GLU A O 1
ATOM 1049 N N . SER A 1 129 ? -21.165 -5.495 45.359 1.00 82.00 129 SER A N 1
ATOM 1050 C CA . SER A 1 129 ? -21.956 -6.479 44.609 1.00 82.00 129 SER A CA 1
ATOM 1051 C C . SER A 1 129 ? -22.649 -5.847 43.398 1.00 82.00 129 SER A C 1
ATOM 1053 O O . SER A 1 129 ? -22.570 -6.382 42.291 1.00 82.00 129 SER A O 1
ATOM 1055 N N . GLN A 1 130 ? -23.249 -4.665 43.564 1.00 85.62 130 GLN A N 1
ATOM 1056 C CA . GLN A 1 130 ? -23.910 -3.936 42.476 1.00 85.62 130 GLN A CA 1
ATOM 1057 C C . GLN A 1 130 ? -22.938 -3.543 41.355 1.00 85.62 130 GLN A C 1
ATOM 1059 O O . GLN A 1 130 ? -23.271 -3.630 40.170 1.00 85.62 130 GLN A O 1
ATOM 1064 N N . HIS A 1 131 ? -21.720 -3.108 41.694 1.00 85.50 131 HIS A N 1
ATOM 1065 C CA . HIS A 1 131 ? -20.705 -2.784 40.690 1.00 85.50 131 HIS A CA 1
ATOM 1066 C C . HIS A 1 131 ? -20.187 -4.024 39.951 1.00 85.50 131 HIS A C 1
ATOM 1068 O O . HIS A 1 131 ? -19.968 -3.949 38.740 1.00 85.50 131 HIS A O 1
ATOM 1074 N N . LYS A 1 132 ? -20.052 -5.168 40.633 1.00 87.12 132 LYS A N 1
ATOM 1075 C CA . LYS A 1 132 ? -19.707 -6.451 39.998 1.00 87.12 132 LYS A CA 1
ATOM 1076 C C . LYS A 1 132 ? -20.791 -6.912 39.015 1.00 87.12 132 LYS A C 1
ATOM 1078 O O . LYS A 1 132 ? -20.471 -7.198 37.862 1.00 87.12 132 LYS A O 1
ATOM 1083 N N . GLU A 1 133 ? -22.059 -6.875 39.418 1.00 88.25 133 GLU A N 1
ATOM 1084 C CA . GLU A 1 133 ? -23.203 -7.221 38.557 1.00 88.25 133 GLU A CA 1
ATOM 1085 C C . GLU A 1 133 ? -23.347 -6.253 37.364 1.00 88.25 133 GLU A C 1
ATOM 1087 O O . GLU A 1 133 ? -23.604 -6.659 36.226 1.00 88.25 133 GLU A O 1
ATOM 1092 N N . SER A 1 134 ? -23.077 -4.960 37.579 1.00 88.06 134 SER A N 1
ATOM 1093 C CA . SER A 1 134 ? -23.039 -3.954 36.505 1.00 88.06 134 SER A CA 1
ATOM 1094 C C . SER A 1 134 ? -21.952 -4.260 35.467 1.00 88.06 134 SER A C 1
ATOM 1096 O O . SER A 1 134 ? -22.173 -4.110 34.268 1.00 88.06 134 SER A O 1
ATOM 1098 N N . ILE A 1 135 ? -20.772 -4.725 35.887 1.00 88.94 135 ILE A N 1
ATOM 1099 C CA . ILE A 1 135 ? -19.708 -5.123 34.952 1.00 88.94 135 ILE A CA 1
ATOM 1100 C C . ILE A 1 135 ? -20.110 -6.376 34.168 1.00 88.94 135 ILE A C 1
ATOM 1102 O O . ILE A 1 135 ? -19.864 -6.449 32.964 1.00 88.94 135 ILE A O 1
ATOM 1106 N N . GLU A 1 136 ? -20.718 -7.362 34.823 1.00 88.75 136 GLU A N 1
ATOM 1107 C CA . GLU A 1 136 ? -21.120 -8.616 34.180 1.00 88.75 136 GLU A CA 1
ATOM 1108 C C . GLU A 1 136 ? -22.260 -8.414 33.167 1.00 88.75 136 GLU A C 1
ATOM 1110 O O . GLU A 1 136 ? -22.210 -8.941 32.049 1.00 88.75 136 GLU A O 1
ATOM 1115 N N . SER A 1 137 ? -23.227 -7.553 33.486 1.00 89.94 137 SER A N 1
ATOM 1116 C CA . SER A 1 137 ? -24.276 -7.137 32.545 1.00 89.94 137 SER A CA 1
ATOM 1117 C C . SER A 1 137 ? -23.714 -6.355 31.350 1.00 89.94 137 SER A C 1
ATOM 1119 O O . SER A 1 137 ? -24.064 -6.636 30.204 1.00 89.94 137 SER A O 1
ATOM 1121 N N . LEU A 1 138 ? -22.775 -5.428 31.568 1.00 88.06 138 LEU A N 1
ATOM 1122 C CA . LEU A 1 138 ? -22.120 -4.690 30.480 1.00 88.06 138 LEU A CA 1
ATOM 1123 C C . LEU A 1 138 ? -21.288 -5.604 29.567 1.00 88.06 138 LEU A C 1
ATOM 1125 O O . LEU A 1 138 ? -21.291 -5.419 28.349 1.00 88.06 138 LEU A O 1
ATOM 1129 N N . LYS A 1 139 ? -20.618 -6.619 30.127 1.00 86.12 139 LYS A N 1
ATOM 1130 C CA . LYS A 1 139 ? -19.874 -7.625 29.351 1.00 86.12 139 LYS A CA 1
ATOM 1131 C C . LYS A 1 139 ? -20.791 -8.536 28.533 1.00 86.12 139 LYS A C 1
ATOM 1133 O O . LYS A 1 139 ? -20.445 -8.877 27.405 1.00 86.12 139 LYS A O 1
ATOM 1138 N N . SER A 1 140 ? -21.947 -8.913 29.076 1.00 85.62 140 SER A N 1
ATOM 1139 C CA . SER A 1 140 ? -22.934 -9.770 28.397 1.00 85.62 140 SER A CA 1
ATOM 1140 C C . SER A 1 140 ? -23.846 -9.018 27.420 1.00 85.62 140 SER A C 1
ATOM 1142 O O . SER A 1 140 ? -24.434 -9.638 26.538 1.00 85.62 140 SER A O 1
ATOM 1144 N N . SER A 1 141 ? -23.909 -7.683 27.502 1.00 86.44 141 SER A N 1
ATOM 1145 C CA . SER A 1 141 ? -24.624 -6.817 26.546 1.00 86.44 141 SER A CA 1
ATOM 1146 C C . SER A 1 141 ? -24.098 -6.939 25.108 1.00 86.44 141 SER A C 1
ATOM 1148 O O . SER A 1 141 ? -24.778 -6.584 24.147 1.00 86.44 141 SER A O 1
ATOM 1150 N N . ILE A 1 142 ? -22.880 -7.447 24.962 1.00 83.19 142 ILE A N 1
ATOM 1151 C CA . ILE A 1 142 ? -22.189 -7.617 23.698 1.00 83.19 142 ILE A CA 1
ATOM 1152 C C . ILE A 1 142 ? -22.543 -8.959 23.065 1.00 83.19 142 ILE A C 1
ATOM 1154 O O . ILE A 1 142 ? -22.307 -10.027 23.632 1.00 83.19 142 ILE A O 1
ATOM 1158 N N . THR A 1 143 ? -23.020 -8.916 21.824 1.00 88.31 143 THR A N 1
ATOM 1159 C CA . THR A 1 143 ? -23.315 -10.152 21.101 1.00 88.31 143 THR A CA 1
ATOM 1160 C C . THR A 1 143 ? -22.038 -10.784 20.522 1.00 88.31 143 THR A C 1
ATOM 1162 O O . THR A 1 143 ? -21.120 -10.076 20.081 1.00 88.31 143 THR A O 1
ATOM 1165 N N . PRO A 1 144 ? -21.967 -12.126 20.425 1.00 89.12 144 PRO A N 1
ATOM 1166 C CA . PRO A 1 144 ? -20.865 -12.809 19.740 1.00 89.12 144 PRO A CA 1
ATOM 1167 C C . PRO A 1 144 ? -20.694 -12.376 18.274 1.00 89.12 144 PRO A C 1
ATOM 1169 O O . PRO A 1 144 ? -19.576 -12.312 17.766 1.00 89.12 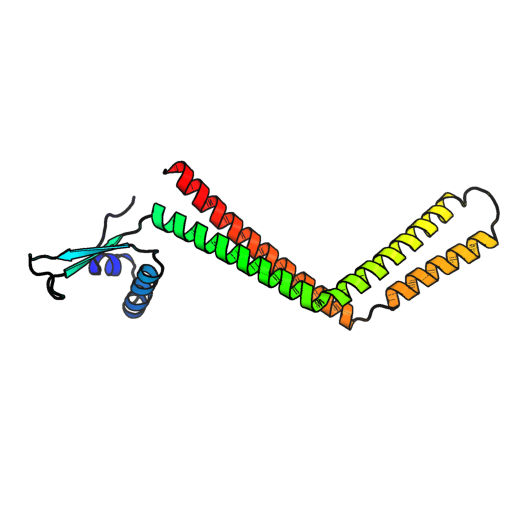144 PRO A O 1
ATOM 1172 N N . ALA A 1 145 ? -21.792 -12.023 17.597 1.00 89.19 145 ALA A N 1
ATOM 1173 C CA . ALA A 1 145 ? -21.766 -11.536 16.220 1.00 89.19 145 ALA A CA 1
ATOM 1174 C C . ALA A 1 145 ? -21.055 -10.176 16.098 1.00 89.19 145 ALA A C 1
ATOM 1176 O O . ALA A 1 145 ? -20.252 -9.974 15.188 1.00 89.19 145 ALA A O 1
ATOM 1177 N N . GLU A 1 146 ? -21.301 -9.251 17.028 1.00 90.00 146 GLU A N 1
ATOM 1178 C CA . GLU A 1 146 ? -20.608 -7.961 17.084 1.00 90.00 146 GLU A CA 1
ATOM 1179 C C . GLU A 1 146 ? -19.120 -8.119 17.401 1.00 90.00 146 GLU A C 1
ATOM 1181 O O . GLU A 1 146 ? -18.298 -7.425 16.803 1.00 90.00 146 GLU A O 1
ATOM 1186 N N . LEU A 1 147 ? -18.761 -9.040 18.307 1.00 89.12 147 LEU A N 1
ATOM 1187 C CA . LEU A 1 147 ? -17.356 -9.376 18.575 1.00 89.12 147 LEU A CA 1
ATOM 1188 C C . LEU A 1 147 ? -16.664 -9.841 17.299 1.00 89.12 147 LEU A C 1
ATOM 1190 O O . LEU A 1 147 ? -15.630 -9.293 16.931 1.00 89.12 147 LEU A O 1
ATOM 1194 N N . HIS A 1 148 ? -17.275 -10.786 16.584 1.00 93.00 148 HIS A N 1
ATOM 1195 C CA . HIS A 1 148 ? -16.727 -11.282 15.330 1.00 93.00 148 HIS A CA 1
ATOM 1196 C C . HIS A 1 148 ? -16.535 -10.158 14.301 1.00 93.00 148 HIS A C 1
ATOM 1198 O O . HIS A 1 148 ? -15.485 -10.056 13.668 1.00 93.00 148 HIS A O 1
ATOM 1204 N N . GLN A 1 149 ? -17.515 -9.260 14.167 1.00 92.88 149 GLN A N 1
ATOM 1205 C CA . GLN A 1 149 ? -17.414 -8.113 13.265 1.00 92.88 149 GLN A CA 1
ATOM 1206 C C . GLN A 1 149 ? -16.259 -7.162 13.607 1.00 92.88 149 GLN A C 1
ATOM 1208 O O . GLN A 1 149 ? -15.657 -6.598 12.690 1.00 92.88 149 GLN A O 1
ATOM 1213 N N . LEU A 1 150 ? -15.962 -6.970 14.892 1.00 91.31 150 LEU A N 1
ATOM 1214 C CA . LEU A 1 150 ? -14.844 -6.146 15.355 1.00 91.31 150 LEU A CA 1
ATOM 1215 C C . LEU A 1 150 ? -13.503 -6.844 15.160 1.00 91.31 150 LEU A C 1
ATOM 1217 O O . LEU A 1 150 ? -12.548 -6.195 14.745 1.00 91.31 150 LEU A O 1
ATOM 1221 N N . THR A 1 151 ? -13.432 -8.156 15.387 1.00 93.38 151 THR A N 1
ATOM 1222 C CA . THR A 1 151 ? -12.233 -8.947 15.087 1.00 93.38 151 THR A CA 1
ATOM 1223 C C . THR A 1 151 ? -11.891 -8.860 13.602 1.00 93.38 151 THR A C 1
ATOM 1225 O O . THR A 1 151 ? -10.767 -8.518 13.252 1.00 93.38 151 THR A O 1
ATOM 1228 N N . VAL A 1 152 ? -12.878 -9.042 12.719 1.00 94.88 152 VAL A N 1
ATOM 1229 C CA . VAL A 1 152 ? -12.678 -8.912 11.267 1.00 94.88 152 VAL A CA 1
ATOM 1230 C C . VAL A 1 152 ? -12.232 -7.499 10.879 1.00 94.88 152 VAL A C 1
ATOM 1232 O O . VAL A 1 152 ? -11.377 -7.345 10.007 1.00 94.88 152 VAL A O 1
ATOM 1235 N N . LEU A 1 153 ? -12.796 -6.459 11.505 1.00 94.06 153 LEU A N 1
ATOM 1236 C CA . LEU A 1 153 ? -12.348 -5.080 11.295 1.00 94.06 153 LEU A CA 1
ATOM 1237 C C . LEU A 1 153 ? -10.880 -4.917 11.721 1.00 94.06 153 LEU A C 1
ATOM 1239 O O . LEU A 1 153 ? -10.078 -4.409 10.943 1.00 94.06 153 LEU A O 1
ATOM 1243 N N . SER A 1 154 ? -10.522 -5.391 12.915 1.00 94.94 154 SER A N 1
ATOM 1244 C CA . SER A 1 154 ? -9.156 -5.343 13.447 1.00 94.94 154 SER A CA 1
ATOM 1245 C C . SER A 1 154 ? -8.156 -6.042 12.520 1.00 94.94 154 SER A C 1
ATOM 1247 O O . SER A 1 154 ? -7.130 -5.465 12.162 1.00 94.94 154 SER A O 1
ATOM 1249 N N . ASP A 1 155 ? -8.495 -7.234 12.025 1.00 95.69 155 ASP A N 1
ATOM 1250 C C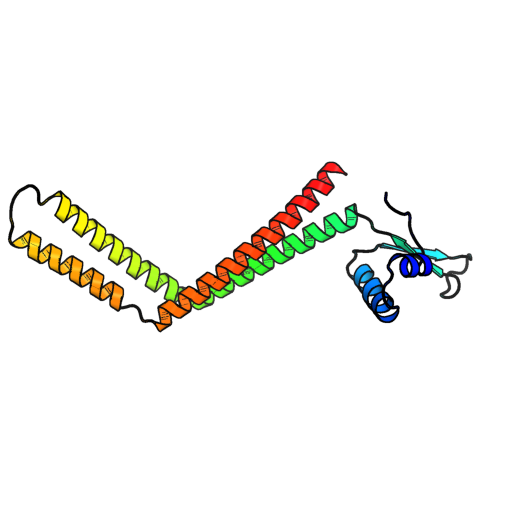A . ASP A 1 155 ? -7.657 -8.000 11.096 1.00 95.69 155 ASP A CA 1
ATOM 1251 C C . ASP A 1 155 ? -7.477 -7.304 9.743 1.00 95.69 155 ASP A C 1
ATOM 1253 O O . ASP A 1 155 ? -6.428 -7.399 9.104 1.00 95.69 155 ASP A O 1
ATOM 1257 N N . LYS A 1 156 ? -8.507 -6.608 9.259 1.00 95.06 156 LYS A N 1
ATOM 1258 C CA . LYS A 1 156 ? -8.388 -5.797 8.043 1.00 95.06 156 LYS A CA 1
ATOM 1259 C C . LYS A 1 156 ? -7.494 -4.585 8.276 1.00 95.06 156 LYS A C 1
ATOM 1261 O O . LYS A 1 156 ? -6.635 -4.303 7.443 1.00 95.06 156 LYS A O 1
ATOM 1266 N N . LEU A 1 157 ? -7.682 -3.880 9.389 1.00 95.06 157 LEU A N 1
ATOM 1267 C CA . LEU A 1 157 ? -6.893 -2.700 9.733 1.00 95.06 157 LEU A CA 1
ATOM 1268 C C . LEU A 1 157 ? -5.419 -3.054 9.941 1.00 95.06 157 LEU A C 1
ATOM 1270 O O . LEU A 1 157 ? -4.553 -2.350 9.430 1.00 95.06 157 LEU A O 1
ATOM 1274 N N . SER A 1 158 ? -5.121 -4.176 10.594 1.00 96.19 158 SER A N 1
ATOM 1275 C CA . SER A 1 158 ? -3.744 -4.644 10.776 1.00 96.19 158 SER A CA 1
ATOM 1276 C C . SER A 1 158 ? -3.057 -4.949 9.440 1.00 96.19 158 SER A C 1
ATOM 1278 O O . SER A 1 158 ? -1.899 -4.576 9.237 1.00 96.19 158 SER A O 1
ATOM 1280 N N . LYS A 1 159 ? -3.780 -5.542 8.479 1.00 96.81 159 LYS A N 1
ATOM 1281 C CA . LYS A 1 159 ? -3.281 -5.741 7.108 1.00 96.81 159 LYS A CA 1
ATOM 1282 C C . LYS A 1 159 ? -3.005 -4.414 6.404 1.00 96.81 159 LYS A C 1
ATOM 1284 O O . LYS A 1 159 ? -1.949 -4.280 5.792 1.00 96.81 159 LYS A O 1
ATOM 1289 N N . LEU A 1 160 ? -3.916 -3.443 6.509 1.00 96.62 160 LEU A N 1
ATOM 1290 C CA . LEU A 1 160 ? -3.737 -2.116 5.910 1.00 96.62 160 LEU A CA 1
ATOM 1291 C C . LEU A 1 160 ? -2.524 -1.385 6.501 1.00 96.62 160 LEU A C 1
ATOM 1293 O O . LEU A 1 160 ? -1.717 -0.866 5.739 1.00 96.62 160 LEU A O 1
ATOM 1297 N N . ILE A 1 161 ? -2.341 -1.425 7.823 1.00 96.12 161 ILE A N 1
ATOM 1298 C CA . ILE A 1 161 ? -1.177 -0.836 8.506 1.00 96.12 161 ILE A CA 1
ATOM 1299 C C . ILE A 1 161 ? 0.128 -1.493 8.034 1.00 96.12 161 ILE A C 1
ATOM 1301 O O . ILE A 1 161 ? 1.114 -0.810 7.766 1.00 96.12 161 ILE A O 1
ATOM 1305 N N . ASN A 1 162 ? 0.145 -2.819 7.878 1.00 96.88 162 ASN A N 1
ATOM 1306 C CA . ASN A 1 162 ? 1.322 -3.525 7.368 1.00 96.88 162 ASN A CA 1
ATOM 1307 C C . ASN A 1 162 ? 1.634 -3.132 5.911 1.00 96.88 162 ASN A C 1
ATOM 1309 O O . ASN A 1 162 ? 2.790 -2.907 5.553 1.00 96.88 162 ASN A O 1
ATOM 1313 N N . CYS A 1 163 ? 0.611 -3.004 5.062 1.00 96.06 163 CYS A N 1
ATOM 1314 C CA . CYS A 1 163 ? 0.778 -2.481 3.706 1.00 96.06 163 CYS A CA 1
ATOM 1315 C C . CYS A 1 163 ? 1.332 -1.049 3.714 1.00 96.06 163 CYS A C 1
ATOM 1317 O O . CYS A 1 163 ? 2.268 -0.766 2.970 1.00 96.06 163 CYS A O 1
ATOM 1319 N N . GLU A 1 164 ? 0.821 -0.183 4.589 1.00 97.00 164 GLU A N 1
ATOM 1320 C CA . GLU A 1 164 ? 1.283 1.200 4.733 1.00 97.00 164 GLU A CA 1
ATOM 1321 C C . GLU A 1 164 ? 2.775 1.252 5.094 1.00 97.00 164 GLU A C 1
ATOM 1323 O O . GLU A 1 164 ? 3.552 1.954 4.448 1.00 97.00 164 GLU A O 1
ATOM 1328 N N . TYR A 1 165 ? 3.208 0.430 6.055 1.00 97.12 165 TYR A N 1
ATOM 1329 C CA . TYR A 1 165 ? 4.614 0.326 6.450 1.00 97.12 165 TYR A CA 1
ATOM 1330 C C . TYR A 1 165 ? 5.531 -0.091 5.288 1.00 97.12 165 TYR A C 1
ATOM 1332 O O . TYR A 1 165 ? 6.623 0.460 5.116 1.00 97.12 165 TYR A O 1
ATOM 1340 N N . LYS A 1 166 ? 5.085 -1.035 4.449 1.00 96.62 166 LYS A N 1
ATOM 1341 C CA . LYS A 1 166 ? 5.843 -1.470 3.263 1.00 96.62 166 LYS A CA 1
ATOM 1342 C C . LYS A 1 166 ? 5.993 -0.342 2.243 1.00 96.62 166 LYS A C 1
ATOM 1344 O O . LYS A 1 166 ? 7.086 -0.160 1.712 1.00 96.62 166 LYS A O 1
ATOM 1349 N N . CYS A 1 167 ? 4.931 0.426 2.003 1.00 97.31 167 CYS A N 1
ATOM 1350 C CA . CYS A 1 167 ? 4.975 1.590 1.118 1.00 97.31 167 CYS A CA 1
ATOM 1351 C C . CYS A 1 167 ? 5.915 2.676 1.659 1.00 97.31 167 CYS A C 1
ATOM 1353 O O . CYS A 1 167 ? 6.756 3.171 0.914 1.00 97.31 167 CYS A O 1
ATOM 1355 N N . HIS A 1 168 ? 5.848 2.989 2.958 1.00 97.94 168 HIS A N 1
ATOM 1356 C CA . HIS A 1 168 ? 6.775 3.936 3.594 1.00 97.94 168 HIS A CA 1
ATOM 1357 C C . HIS A 1 168 ? 8.228 3.475 3.500 1.00 97.94 168 HIS A C 1
ATOM 1359 O O . HIS A 1 168 ? 9.113 4.283 3.236 1.00 97.94 168 HIS A O 1
ATOM 1365 N N . THR A 1 169 ? 8.485 2.175 3.652 1.00 98.00 169 THR A N 1
ATOM 1366 C CA . THR A 1 169 ? 9.835 1.615 3.495 1.00 98.00 169 THR A CA 1
ATOM 1367 C C . THR A 1 169 ? 10.344 1.777 2.061 1.00 98.00 169 THR A C 1
ATOM 1369 O O . THR A 1 169 ? 11.473 2.222 1.858 1.00 98.00 169 THR A O 1
ATOM 1372 N N . ALA A 1 170 ? 9.519 1.452 1.060 1.00 97.44 170 ALA A N 1
ATOM 1373 C CA . ALA A 1 170 ? 9.879 1.608 -0.349 1.00 97.44 170 ALA A CA 1
ATOM 1374 C C . ALA A 1 170 ? 10.151 3.075 -0.713 1.00 97.44 170 ALA A C 1
ATOM 1376 O O . ALA A 1 170 ? 11.159 3.371 -1.358 1.00 97.44 170 ALA A O 1
ATOM 1377 N N . TRP A 1 171 ? 9.300 3.989 -0.238 1.00 97.69 171 TRP A N 1
ATOM 1378 C CA . TRP A 1 171 ? 9.514 5.426 -0.370 1.00 97.69 171 TRP A CA 1
ATOM 1379 C C . TRP A 1 171 ? 10.841 5.836 0.273 1.00 97.69 171 TRP A C 1
ATOM 1381 O O . TRP A 1 171 ? 11.687 6.408 -0.410 1.00 97.69 171 TRP A O 1
ATOM 1391 N N . PHE A 1 172 ? 11.068 5.499 1.544 1.00 98.06 172 PHE A N 1
ATOM 1392 C CA . PHE A 1 172 ? 12.288 5.868 2.261 1.00 98.06 172 PHE A CA 1
ATOM 1393 C C . PHE A 1 172 ? 13.558 5.424 1.526 1.00 98.06 172 PHE A C 1
ATOM 1395 O O . PHE A 1 172 ? 14.478 6.220 1.356 1.00 98.06 172 PHE A O 1
ATOM 1402 N N . VAL A 1 173 ? 13.603 4.177 1.049 1.00 97.75 173 VAL A N 1
ATOM 1403 C CA . VAL A 1 173 ? 14.767 3.647 0.322 1.00 97.75 173 VAL A CA 1
ATOM 1404 C C . VAL A 1 173 ? 14.988 4.390 -0.998 1.00 97.75 173 VAL A C 1
ATOM 1406 O O . VAL A 1 173 ? 16.124 4.745 -1.314 1.00 97.75 173 VAL A O 1
ATOM 1409 N N . ALA A 1 174 ? 13.924 4.648 -1.763 1.00 97.19 174 ALA A N 1
ATOM 1410 C CA . ALA A 1 174 ? 14.024 5.364 -3.032 1.00 97.19 174 ALA A CA 1
ATOM 1411 C C . ALA A 1 174 ? 14.438 6.833 -2.840 1.00 97.19 174 ALA A C 1
ATOM 1413 O O . ALA A 1 174 ? 15.270 7.345 -3.588 1.00 97.19 174 ALA A O 1
ATOM 1414 N N . ASP A 1 175 ? 13.909 7.495 -1.812 1.00 97.31 175 ASP A N 1
ATOM 1415 C CA . ASP A 1 175 ? 14.260 8.871 -1.464 1.00 97.31 175 ASP A CA 1
ATOM 1416 C C . ASP A 1 175 ? 15.707 8.976 -0.966 1.00 97.31 175 ASP A C 1
ATOM 1418 O O . ASP A 1 175 ? 16.460 9.837 -1.419 1.00 97.31 175 ASP A O 1
ATOM 1422 N N . LEU A 1 176 ? 16.147 8.045 -0.112 1.00 97.56 176 LEU A N 1
ATOM 1423 C CA . LEU A 1 176 ? 17.542 7.955 0.315 1.00 97.56 176 LEU A CA 1
ATOM 1424 C C . LEU A 1 176 ? 18.479 7.759 -0.883 1.00 97.56 176 LEU A C 1
ATOM 1426 O O . LEU A 1 176 ? 19.502 8.436 -0.975 1.00 97.56 176 LEU A O 1
ATOM 1430 N N . PHE A 1 177 ? 18.124 6.871 -1.816 1.00 97.38 177 PHE A N 1
ATOM 1431 C CA . PHE A 1 177 ? 18.890 6.675 -3.045 1.00 97.38 177 PHE A CA 1
ATOM 1432 C C . PHE A 1 177 ? 19.024 7.979 -3.839 1.00 97.38 177 PHE A C 1
ATOM 1434 O O . PHE A 1 177 ? 20.139 8.317 -4.239 1.00 97.38 177 PHE A O 1
ATOM 1441 N N . LEU A 1 178 ? 17.927 8.724 -4.023 1.00 96.38 178 LEU A N 1
ATOM 1442 C CA . LEU A 1 178 ? 17.955 10.005 -4.729 1.00 96.38 178 LEU A CA 1
ATOM 1443 C C . LEU A 1 178 ? 18.840 11.026 -4.019 1.00 96.38 178 LEU A C 1
ATOM 1445 O O . LEU A 1 178 ? 19.662 11.636 -4.684 1.00 96.38 178 LEU A O 1
ATOM 1449 N N . ARG A 1 179 ? 18.744 11.171 -2.693 1.00 95.88 179 ARG A N 1
ATOM 1450 C CA . ARG A 1 179 ? 19.584 12.116 -1.933 1.00 95.88 179 ARG A CA 1
ATOM 1451 C C . ARG A 1 179 ? 21.078 11.798 -2.006 1.00 95.88 179 ARG A C 1
ATOM 1453 O O . ARG A 1 179 ? 21.894 12.701 -1.882 1.00 95.88 179 ARG A O 1
ATOM 1460 N N . LEU A 1 180 ? 21.440 10.524 -2.161 1.00 95.69 180 LEU A N 1
ATOM 1461 C CA . LEU A 1 180 ? 22.837 10.095 -2.289 1.00 95.69 180 LEU A CA 1
ATOM 1462 C C . LEU A 1 180 ? 23.395 10.262 -3.711 1.00 95.69 180 LEU A C 1
ATOM 1464 O O . LEU A 1 180 ? 24.611 10.266 -3.878 1.00 95.69 180 LEU A O 1
ATOM 1468 N N . HIS A 1 181 ? 22.527 10.354 -4.723 1.00 89.94 181 HIS A N 1
ATOM 1469 C CA . HIS A 1 181 ? 22.904 10.379 -6.144 1.00 89.94 181 HIS A CA 1
ATOM 1470 C C . HIS A 1 181 ? 22.413 11.638 -6.887 1.00 89.94 181 HIS A C 1
ATOM 1472 O O . HIS A 1 181 ? 22.506 11.683 -8.116 1.00 89.94 181 HIS A O 1
ATOM 1478 N N . SER A 1 182 ? 21.877 12.630 -6.164 1.00 72.00 182 SER A N 1
ATOM 1479 C CA . SER A 1 182 ? 21.544 13.977 -6.653 1.00 72.00 182 SER A CA 1
ATOM 1480 C C . SER A 1 182 ? 22.655 14.956 -6.324 1.00 72.00 182 SER A C 1
ATOM 1482 O O . SER A 1 182 ? 23.015 15.740 -7.224 1.00 72.00 182 SER A O 1
#

Foldseek 3Di:
DFDPWDFPVVVCVVVPDDPVVSVVVVVVCVVLVQKDKDWDAPDPDPDPVRITITIGGDLLSVLVSLLVVLVVLLVVLVVVLVVLCVVCVVLVVLVVVLVVLLVVLVVVLVVLVVPVPDDDDPPSVVSNVVSVVSNVCSVVVDDPVSVVSVVVSVVVNVVSVVSNVVSVVSNVVSVVVNVVVD

Sequence (182 aa):
MLSGPSNLEEVERKVLLPQSDFRRILPRMVSMGLITTTELSRTKEYTADTIFCLYSINLLQVARLVIELSQHEVFRISLRRDYEFSQKSRLIEQRYRIESLILKHQAKLNEYNESSSSASLNDSNESESQHKESIESLKSSITPAELHQLTVLSDKLSKLINCEYKCHTAWFVADLFLRLHS

Organism: NCBI:txid31246